Protein AF-A0A4S8PJN7-F1 (afdb_monomer)

Secondary structure (DSSP, 8-state):
-PPP----EEEEEEEETTEEEEEEEEE-TTS-EEEEEEEE-GGGHHHHSSSEEEEEEEE-GGGHHHHHHHTTPPTT--HHHHHHHHSSTTHHHHHHHHHHTTSS--EEEE-

Nearest PDB structures (foldseek):
  2v6v-assembly1_A  TM=2.592E-01  e=7.948E-01  Saccharomyces cerevisiae
  3bga-assembly1_B  TM=4.346E-01  e=3.865E+00  Bacteroides thetaiotaomicron VPI-5482
  9brr-assembly1_c  TM=5.119E-01  e=4.117E+00  Mus musculus
  3brb-assembly1_A  TM=4.814E-01  e=7.275E+00  Homo sapiens

Foldseek 3Di:
DQDPFPDKDWQDFDDDVQWTKTWIWGAGSQRKIKIKMKTQAPVVCVVPVDSIKIKMKIDGNVCVQQLCVLLVHDRPDDPRVSCNVQRHDVNVVVVVVSSVPPSDDMDMDMD

Radius of gyration: 14.53 Å; Cα contacts (8 Å, |Δi|>4): 202; chains: 1; bounding box: 43×26×35 Å

Structure (mmCIF, N/CA/C/O backbone):
data_AF-A0A4S8PJN7-F1
#
_entry.id   AF-A0A4S8PJN7-F1
#
loop_
_atom_site.group_PDB
_atom_site.id
_atom_site.type_symbol
_atom_site.label_atom_id
_atom_site.label_alt_id
_atom_site.label_comp_id
_atom_site.label_asym_id
_atom_site.label_entity_id
_atom_site.label_seq_id
_atom_site.pdbx_PDB_ins_code
_atom_site.Cartn_x
_atom_site.Cartn_y
_atom_site.Cartn_z
_atom_site.occupancy
_atom_site.B_iso_or_equiv
_atom_site.auth_seq_id
_atom_site.auth_comp_id
_atom_site.auth_asym_id
_atom_site.auth_atom_id
_atom_site.pdbx_PDB_model_num
ATOM 1 N N . MET A 1 1 ? -27.421 3.693 -3.383 1.00 36.59 1 MET A N 1
ATOM 2 C CA . MET A 1 1 ? -26.436 4.686 -3.861 1.00 36.59 1 MET A CA 1
ATOM 3 C C . MET A 1 1 ? -25.080 4.207 -3.387 1.00 36.59 1 MET A C 1
ATOM 5 O O . MET A 1 1 ? -24.942 4.035 -2.185 1.00 36.59 1 MET A O 1
ATOM 9 N N . ALA A 1 2 ? -24.152 3.905 -4.299 1.00 37.09 2 ALA A N 1
ATOM 10 C CA . ALA A 1 2 ? -22.763 3.635 -3.929 1.00 37.09 2 ALA A CA 1
ATOM 11 C C . ALA A 1 2 ? -22.160 4.916 -3.332 1.00 37.09 2 ALA A C 1
ATOM 13 O O . ALA A 1 2 ? -22.486 6.016 -3.794 1.00 37.09 2 ALA A O 1
ATOM 14 N N . ALA A 1 3 ? -21.370 4.785 -2.269 1.00 39.84 3 ALA A N 1
ATOM 15 C CA . ALA A 1 3 ? -20.641 5.912 -1.704 1.00 39.84 3 ALA A CA 1
ATOM 16 C C . ALA A 1 3 ? -19.698 6.498 -2.776 1.00 39.84 3 ALA A C 1
ATOM 18 O O . ALA A 1 3 ? -19.277 5.781 -3.682 1.00 39.84 3 ALA A O 1
ATOM 19 N N . PRO A 1 4 ? -19.381 7.803 -2.750 1.00 42.34 4 PRO A N 1
ATOM 20 C CA . PRO A 1 4 ? -18.370 8.333 -3.653 1.00 42.34 4 PRO A CA 1
ATOM 21 C C . PRO A 1 4 ? -17.033 7.634 -3.371 1.00 42.34 4 PRO A C 1
ATOM 23 O O . PRO A 1 4 ? -16.523 7.713 -2.253 1.00 42.34 4 PRO A O 1
ATOM 26 N N 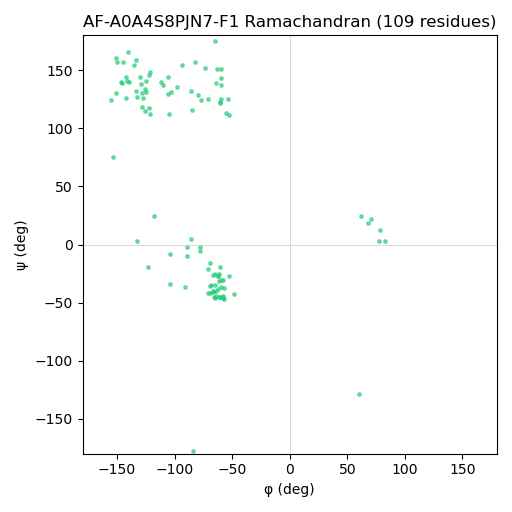. LYS A 1 5 ? -16.469 6.976 -4.392 1.00 53.66 5 LYS A N 1
ATOM 27 C CA . LYS A 1 5 ? -15.128 6.382 -4.354 1.00 53.66 5 LYS A CA 1
ATOM 28 C C . LYS A 1 5 ? -14.143 7.460 -3.896 1.00 53.66 5 LYS A C 1
ATOM 30 O O . LYS A 1 5 ? -13.938 8.447 -4.606 1.00 53.66 5 LYS A O 1
ATOM 35 N N . ARG A 1 6 ? -13.583 7.320 -2.691 1.00 59.25 6 ARG A N 1
ATOM 36 C CA . ARG A 1 6 ? -12.585 8.271 -2.181 1.00 59.25 6 ARG A CA 1
ATOM 37 C C . ARG A 1 6 ? -11.388 8.286 -3.138 1.00 59.25 6 ARG A C 1
ATOM 39 O O . ARG A 1 6 ? -10.992 7.213 -3.605 1.00 59.25 6 ARG A O 1
ATOM 46 N N . PRO A 1 7 ? -10.823 9.461 -3.473 1.00 74.25 7 PRO A N 1
ATOM 47 C CA . PRO A 1 7 ? -9.630 9.502 -4.303 1.00 74.25 7 PRO A CA 1
ATOM 48 C C . PRO A 1 7 ? -8.520 8.744 -3.569 1.00 74.25 7 PRO A C 1
ATOM 50 O O . PRO A 1 7 ? -8.221 9.034 -2.415 1.00 74.25 7 PRO A O 1
ATOM 53 N N . GLY A 1 8 ? -7.972 7.717 -4.217 1.00 91.06 8 GLY A N 1
ATOM 54 C CA . GLY A 1 8 ? -6.828 6.985 -3.687 1.00 91.06 8 GLY A CA 1
ATOM 55 C C . GLY A 1 8 ? -5.577 7.860 -3.604 1.00 91.06 8 GLY A C 1
ATOM 56 O O . GLY A 1 8 ? -5.548 8.993 -4.084 1.00 91.06 8 GLY A O 1
ATOM 57 N N . VAL A 1 9 ? -4.514 7.298 -3.043 1.00 96.25 9 VAL A N 1
ATOM 58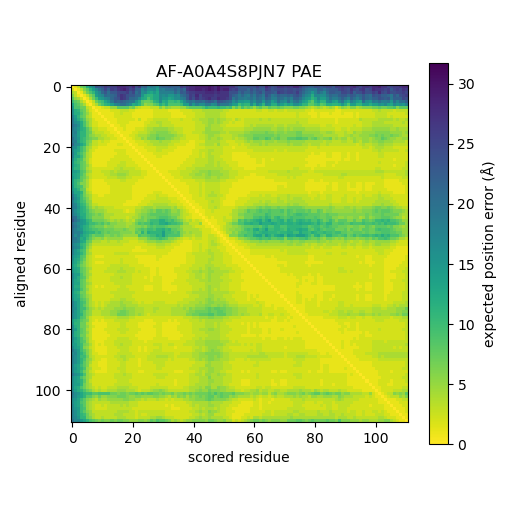 C CA . VAL A 1 9 ? -3.200 7.928 -2.9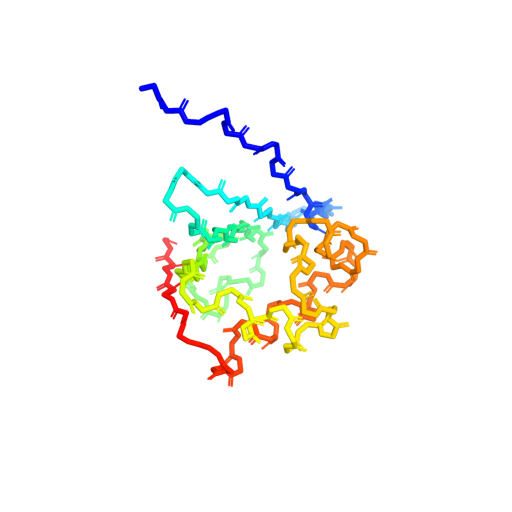28 1.00 96.25 9 VAL A CA 1
ATOM 59 C C . VAL A 1 9 ? -2.194 7.234 -3.844 1.00 96.25 9 VAL A C 1
ATOM 61 O O . VAL A 1 9 ? -2.143 6.005 -3.926 1.00 96.25 9 VAL A O 1
ATOM 64 N N . VAL A 1 10 ? -1.369 8.023 -4.536 1.00 96.75 10 VAL A N 1
ATOM 65 C CA . VAL A 1 10 ? -0.168 7.517 -5.212 1.00 96.75 10 VAL A CA 1
ATOM 66 C C . VAL A 1 10 ? 0.953 7.469 -4.184 1.00 96.75 10 VAL A C 1
ATOM 68 O O . VAL A 1 10 ? 1.370 8.499 -3.666 1.00 96.75 10 VAL A O 1
ATOM 71 N N . LEU A 1 11 ? 1.429 6.265 -3.890 1.00 97.38 11 LEU A N 1
ATOM 72 C CA . LEU A 1 11 ? 2.475 6.012 -2.901 1.00 97.38 11 LEU A CA 1
ATOM 73 C C . LEU A 1 11 ? 3.860 6.043 -3.542 1.00 97.38 11 LEU A C 1
ATOM 75 O O . LEU A 1 11 ? 4.814 6.539 -2.950 1.00 97.38 11 LEU A O 1
ATOM 79 N N . ARG A 1 12 ? 3.966 5.549 -4.776 1.00 96.50 12 ARG A N 1
ATOM 80 C CA . ARG A 1 12 ? 5.216 5.508 -5.533 1.00 96.50 12 ARG A CA 1
ATOM 81 C C . ARG A 1 12 ? 4.948 5.689 -7.019 1.00 96.50 12 ARG A C 1
ATOM 83 O O . ARG A 1 12 ? 3.991 5.136 -7.557 1.00 96.50 12 ARG A O 1
ATOM 90 N N . SER A 1 13 ? 5.808 6.457 -7.676 1.00 96.38 13 SER A N 1
ATOM 91 C CA . SER A 1 13 ? 5.836 6.615 -9.130 1.00 96.38 13 SER A CA 1
ATOM 92 C C . SER A 1 13 ? 7.256 6.981 -9.554 1.00 96.38 13 SER A C 1
ATOM 94 O O . SER A 1 13 ? 7.556 8.135 -9.862 1.00 96.38 13 SER A O 1
ATOM 96 N N . GLU A 1 14 ? 8.138 5.991 -9.535 1.00 96.06 14 GLU A N 1
ATOM 97 C CA . GLU A 1 14 ? 9.554 6.138 -9.863 1.00 96.06 14 GLU A CA 1
ATOM 98 C C . GLU A 1 14 ? 9.797 5.725 -11.314 1.00 96.06 14 GLU A C 1
ATOM 100 O O . GLU A 1 14 ? 9.265 4.722 -11.789 1.00 96.06 14 GLU A O 1
ATOM 105 N N . ARG A 1 15 ? 10.589 6.521 -12.037 1.00 95.62 15 ARG A N 1
ATOM 106 C CA . ARG A 1 15 ? 10.946 6.272 -13.437 1.00 95.62 15 ARG A CA 1
ATOM 107 C C . ARG A 1 15 ? 12.441 6.458 -13.620 1.00 95.62 15 ARG A C 1
ATOM 109 O O . ARG A 1 15 ? 12.995 7.471 -13.204 1.00 95.62 15 ARG A O 1
ATOM 116 N N . SER A 1 16 ? 13.069 5.495 -14.274 1.00 93.50 16 SER A N 1
ATOM 117 C CA . SER A 1 16 ? 14.464 5.538 -14.713 1.00 93.50 16 SER A CA 1
ATOM 118 C C . SER A 1 16 ? 14.579 4.897 -16.100 1.00 93.50 16 SER A C 1
ATOM 120 O O . SER A 1 16 ? 13.623 4.270 -16.562 1.00 93.50 16 SER A O 1
ATOM 122 N N . PRO A 1 17 ? 15.693 5.069 -16.835 1.00 94.88 17 PRO A N 1
ATOM 123 C CA . PRO A 1 17 ? 15.848 4.445 -18.146 1.00 94.88 17 PRO A CA 1
ATOM 124 C C . PRO A 1 17 ? 15.654 2.922 -18.075 1.00 94.88 17 PRO A C 1
ATOM 126 O O . PRO A 1 17 ? 16.450 2.221 -17.462 1.00 94.88 17 PRO A O 1
ATOM 129 N N . GLY A 1 18 ? 14.580 2.422 -18.693 1.00 90.00 18 GLY A N 1
ATOM 130 C CA . GLY A 1 18 ? 14.227 0.999 -18.692 1.00 90.00 18 GLY A CA 1
ATOM 131 C C . GLY A 1 18 ? 13.570 0.478 -17.409 1.00 90.00 18 GLY A C 1
ATOM 132 O O . GLY A 1 18 ? 13.297 -0.713 -17.352 1.00 90.00 18 GLY A O 1
ATOM 133 N N . GLN A 1 19 ? 13.300 1.331 -16.414 1.00 94.88 19 GLN A N 1
ATOM 134 C CA . GLN A 1 19 ? 12.693 0.937 -15.139 1.00 94.88 19 GLN A CA 1
ATOM 135 C C . GLN A 1 19 ? 11.494 1.816 -14.780 1.00 94.88 19 GLN A C 1
ATOM 137 O O . GLN A 1 19 ? 11.525 3.047 -14.917 1.00 94.88 19 GLN A O 1
ATOM 142 N N . TYR A 1 20 ? 10.440 1.184 -14.281 1.00 95.00 20 TYR A N 1
ATOM 143 C CA . TYR A 1 20 ? 9.244 1.843 -13.786 1.00 95.00 20 TYR A CA 1
ATOM 144 C C . TYR A 1 20 ? 8.716 1.108 -12.560 1.00 95.00 20 TYR A C 1
ATOM 146 O O . TYR A 1 20 ? 8.458 -0.087 -12.619 1.00 95.00 20 TYR A O 1
ATOM 154 N N . HIS A 1 21 ? 8.527 1.836 -11.463 1.00 95.31 21 HIS A N 1
ATOM 155 C CA . HIS A 1 21 ? 7.956 1.287 -10.240 1.00 95.31 21 HIS A CA 1
ATOM 156 C C . HIS A 1 21 ? 6.808 2.167 -9.776 1.00 95.31 21 HIS A C 1
ATOM 158 O O . HIS A 1 21 ? 6.993 3.343 -9.441 1.00 95.31 21 HIS A O 1
ATOM 164 N N . SER A 1 22 ? 5.614 1.591 -9.720 1.00 96.25 22 SER A N 1
ATOM 165 C CA . SER A 1 22 ? 4.413 2.276 -9.264 1.00 96.25 22 SER A CA 1
ATOM 166 C C . SER A 1 22 ? 3.784 1.573 -8.070 1.00 96.25 22 SER A C 1
ATOM 168 O O . SER A 1 22 ? 3.908 0.363 -7.883 1.00 96.25 22 SER A O 1
ATOM 170 N N . MET A 1 23 ? 3.150 2.366 -7.213 1.00 97.62 23 MET A N 1
ATOM 171 C CA . MET A 1 23 ? 2.355 1.876 -6.099 1.00 97.62 23 MET A CA 1
ATOM 172 C C . MET A 1 23 ? 1.254 2.885 -5.802 1.00 97.62 23 MET A C 1
ATOM 174 O O . MET A 1 23 ? 1.524 4.079 -5.645 1.00 97.62 23 MET A O 1
ATOM 178 N N . ARG A 1 24 ? 0.016 2.416 -5.695 1.00 97.50 24 ARG A N 1
ATOM 179 C CA . ARG A 1 24 ? -1.145 3.224 -5.316 1.00 97.50 24 ARG A CA 1
ATOM 180 C C . ARG A 1 24 ? -1.994 2.486 -4.300 1.00 97.50 24 ARG A C 1
ATOM 182 O O . ARG A 1 24 ? -2.008 1.258 -4.280 1.00 97.50 24 ARG A O 1
ATOM 189 N N . ALA A 1 25 ? -2.729 3.236 -3.494 1.00 98.00 25 ALA A N 1
ATOM 190 C CA . ALA A 1 25 ? -3.687 2.683 -2.556 1.00 98.00 25 ALA A CA 1
ATOM 191 C C . ALA A 1 25 ? -5.043 3.371 -2.678 1.00 98.00 25 ALA A C 1
ATOM 193 O O . ALA A 1 25 ? -5.117 4.572 -2.925 1.00 98.00 25 ALA A O 1
ATOM 194 N N . HIS A 1 26 ? -6.121 2.618 -2.502 1.00 97.25 26 HIS A N 1
ATOM 195 C CA . HIS A 1 26 ? -7.469 3.164 -2.393 1.00 97.25 26 HIS A CA 1
ATOM 196 C C . HIS A 1 26 ? -8.338 2.269 -1.512 1.00 97.25 26 HIS A C 1
ATOM 198 O O . HIS A 1 26 ? -8.056 1.084 -1.359 1.00 97.25 26 HIS A O 1
ATOM 204 N N . VAL A 1 27 ? -9.400 2.837 -0.947 1.00 96.62 27 VAL A N 1
ATOM 205 C CA . VAL A 1 27 ? -10.444 2.078 -0.251 1.00 96.62 27 VAL A CA 1
ATOM 206 C C . VAL A 1 27 ? -11.659 1.994 -1.169 1.00 96.62 27 VAL A C 1
ATOM 208 O O . VAL A 1 27 ? -12.048 3.001 -1.768 1.00 96.62 27 VAL A O 1
ATOM 211 N N . ASP A 1 28 ? -12.208 0.795 -1.338 1.00 94.94 28 ASP A N 1
ATOM 212 C CA . ASP A 1 28 ? -13.422 0.575 -2.126 1.00 94.94 28 ASP A CA 1
ATOM 213 C C . ASP A 1 28 ? -14.708 0.834 -1.318 1.00 94.94 28 ASP A C 1
ATOM 215 O O . ASP A 1 28 ? -14.674 1.240 -0.155 1.00 94.94 28 ASP A O 1
ATOM 219 N N . ASP A 1 29 ? -15.862 0.603 -1.945 1.00 91.94 29 ASP A N 1
ATOM 220 C CA . ASP A 1 29 ? -17.172 0.834 -1.326 1.00 91.94 29 ASP A CA 1
ATOM 221 C C . ASP A 1 29 ? -17.487 -0.151 -0.182 1.00 91.94 29 ASP A C 1
ATOM 223 O O . ASP A 1 29 ? -18.380 0.114 0.624 1.00 91.94 29 ASP A O 1
ATOM 227 N N . GLU A 1 30 ? -16.757 -1.267 -0.085 1.00 93.56 30 GLU A N 1
ATOM 228 C CA . GLU A 1 30 ? -16.864 -2.253 0.999 1.00 93.56 30 GLU A CA 1
ATOM 229 C C . GLU A 1 30 ? -15.939 -1.914 2.180 1.00 93.56 30 GLU A C 1
ATOM 231 O O . GLU A 1 30 ? -15.944 -2.604 3.202 1.00 93.56 30 GLU A O 1
ATOM 236 N N . GLY A 1 31 ? -15.144 -0.845 2.068 1.00 94.88 31 GLY A N 1
ATOM 237 C CA . GLY A 1 31 ? -14.149 -0.475 3.068 1.00 94.88 31 GLY A CA 1
ATOM 238 C C . GLY A 1 31 ? -12.873 -1.314 2.987 1.00 94.88 31 GLY A C 1
ATOM 239 O O . GLY A 1 31 ? -12.061 -1.271 3.909 1.00 94.88 31 GLY A O 1
ATOM 240 N N . THR A 1 32 ? -12.677 -2.083 1.916 1.00 96.94 32 THR A N 1
ATOM 241 C CA . THR A 1 32 ? -11.452 -2.855 1.700 1.00 96.94 32 THR A CA 1
ATOM 242 C C . THR A 1 32 ? -10.3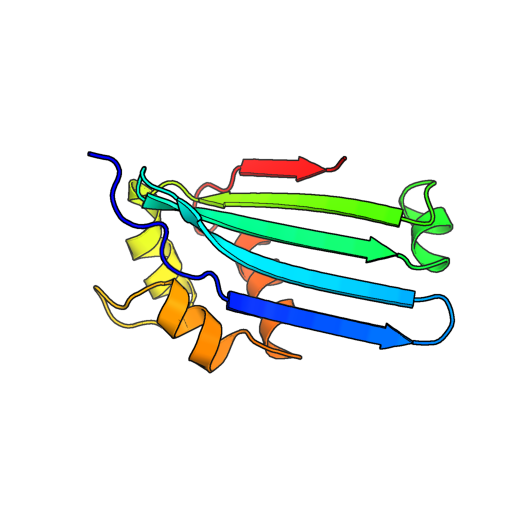63 -1.935 1.172 1.00 96.94 32 THR A C 1
ATOM 244 O O . THR A 1 32 ? -10.553 -1.220 0.188 1.00 96.94 32 THR A O 1
ATOM 247 N N . LEU A 1 33 ? -9.194 -1.971 1.812 1.00 97.69 33 LEU A N 1
ATOM 248 C CA . LEU A 1 33 ? -7.995 -1.323 1.296 1.00 97.69 33 LEU A CA 1
ATOM 249 C C . LEU A 1 33 ? -7.404 -2.178 0.179 1.00 97.69 33 LEU A C 1
ATOM 251 O O . LEU A 1 33 ? -7.041 -3.335 0.400 1.00 97.69 33 LEU A O 1
ATOM 255 N N . HIS A 1 34 ? -7.237 -1.571 -0.988 1.00 97.88 34 HIS A N 1
ATOM 256 C CA . HIS A 1 34 ? -6.490 -2.105 -2.116 1.00 97.88 34 HIS A CA 1
ATOM 257 C C . HIS A 1 34 ? -5.176 -1.358 -2.226 1.00 97.88 34 HIS A C 1
ATOM 259 O O . HIS A 1 34 ? -5.162 -0.127 -2.267 1.00 97.88 34 HIS A O 1
ATOM 265 N N . VAL A 1 35 ? -4.080 -2.103 -2.313 1.00 97.88 35 VAL A N 1
ATOM 266 C CA . VAL A 1 35 ? -2.758 -1.569 -2.629 1.00 97.88 35 VAL A CA 1
ATOM 267 C C . VAL A 1 35 ? -2.249 -2.284 -3.865 1.00 97.88 35 VAL A C 1
ATOM 269 O O . VAL A 1 35 ? -2.074 -3.497 -3.855 1.00 97.88 35 VAL A O 1
ATOM 272 N N . GLU A 1 36 ? -2.026 -1.539 -4.933 1.00 97.19 36 GLU A N 1
ATOM 273 C CA . GLU A 1 36 ? -1.708 -2.067 -6.256 1.00 97.19 36 GLU A CA 1
ATOM 274 C C . GLU A 1 36 ? -0.377 -1.497 -6.715 1.00 97.19 36 GLU A C 1
ATOM 276 O O . GLU A 1 36 ? -0.065 -0.337 -6.425 1.00 97.19 36 GLU A O 1
ATOM 281 N N . GLY A 1 37 ? 0.391 -2.291 -7.448 1.00 95.69 37 GLY A N 1
ATOM 282 C CA . GLY A 1 37 ? 1.641 -1.839 -8.025 1.00 95.69 37 GLY A CA 1
ATOM 283 C C . GLY A 1 37 ? 1.988 -2.555 -9.314 1.00 95.69 37 GLY A C 1
ATOM 284 O O . GLY A 1 37 ? 1.485 -3.637 -9.614 1.00 95.69 37 GLY A O 1
ATOM 285 N N . GLU A 1 38 ? 2.872 -1.904 -10.047 1.00 95.38 38 GLU A N 1
ATOM 286 C CA . GLU A 1 38 ? 3.454 -2.359 -11.300 1.00 95.38 38 GLU A CA 1
ATOM 287 C C . GLU A 1 38 ? 4.955 -2.123 -11.180 1.00 95.38 38 GLU A C 1
ATOM 289 O O . GLU A 1 38 ? 5.389 -1.023 -10.821 1.00 95.38 38 GLU A O 1
ATOM 294 N N . ASP A 1 39 ? 5.736 -3.166 -11.422 1.00 94.44 39 ASP A N 1
ATOM 295 C CA . ASP A 1 39 ? 7.186 -3.099 -11.446 1.00 94.44 39 ASP A CA 1
ATOM 296 C C . ASP A 1 39 ? 7.647 -3.574 -12.833 1.00 94.44 39 ASP A C 1
ATOM 298 O O . ASP A 1 39 ? 7.492 -4.745 -13.175 1.00 94.44 39 ASP A O 1
ATOM 302 N N . VAL A 1 40 ? 8.210 -2.660 -13.623 1.00 94.94 40 VAL A N 1
ATOM 303 C CA . VAL A 1 40 ? 8.948 -2.927 -14.861 1.00 94.94 40 VAL A CA 1
ATOM 304 C C . VAL A 1 40 ? 10.420 -2.734 -14.542 1.00 94.94 40 VAL A C 1
ATOM 306 O O . VAL A 1 40 ? 10.862 -1.618 -14.275 1.00 94.94 40 VAL A O 1
ATOM 309 N N . ASP A 1 41 ? 11.188 -3.811 -14.560 1.00 92.88 41 ASP A N 1
ATOM 310 C CA . ASP A 1 41 ? 12.624 -3.773 -14.311 1.00 92.88 41 ASP A CA 1
ATOM 311 C C . ASP A 1 41 ? 13.277 -4.984 -14.991 1.00 92.88 41 ASP A C 1
ATOM 313 O O . ASP A 1 41 ? 12.891 -6.119 -14.703 1.00 92.88 41 ASP A O 1
ATOM 317 N N . PRO A 1 42 ? 14.283 -4.792 -15.866 1.00 89.25 42 PRO A N 1
ATOM 318 C CA . PRO A 1 42 ? 15.020 -5.889 -16.486 1.00 89.25 42 PRO A CA 1
ATOM 319 C C . PRO A 1 42 ? 15.578 -6.904 -15.482 1.00 89.25 42 PRO A C 1
ATOM 321 O O . PRO A 1 42 ? 15.736 -8.076 -15.819 1.00 89.25 42 PRO A O 1
ATOM 324 N N . LEU A 1 43 ? 15.856 -6.484 -14.243 1.00 87.94 43 LEU A N 1
ATOM 325 C CA . LEU A 1 43 ? 16.307 -7.388 -13.187 1.00 87.94 43 LEU A CA 1
ATOM 326 C C . LEU A 1 43 ? 15.232 -8.401 -12.768 1.00 87.94 43 LEU A C 1
ATOM 328 O O . LEU A 1 43 ? 15.588 -9.497 -12.333 1.00 87.94 43 LEU A O 1
ATOM 332 N N . LEU A 1 44 ? 13.939 -8.090 -12.929 1.00 86.69 44 LEU A N 1
ATOM 333 C CA . LEU A 1 44 ? 12.843 -9.009 -12.601 1.00 86.69 44 LEU A CA 1
ATOM 334 C C . LEU A 1 44 ? 12.894 -10.290 -13.428 1.00 86.69 44 LEU A C 1
ATOM 336 O O . LEU A 1 44 ? 12.553 -11.348 -12.902 1.00 86.69 44 LEU A O 1
ATOM 340 N N . ASP A 1 45 ? 13.392 -10.241 -14.664 1.00 86.19 45 ASP A N 1
ATOM 341 C CA . ASP A 1 45 ? 13.480 -11.427 -15.519 1.00 86.19 45 ASP A CA 1
ATOM 342 C C . ASP A 1 45 ? 14.294 -12.545 -14.847 1.00 86.19 45 ASP A C 1
ATOM 344 O O . ASP A 1 45 ? 13.909 -13.713 -14.850 1.00 86.19 45 ASP A O 1
ATOM 348 N N . SER A 1 46 ? 15.350 -12.167 -14.120 1.00 84.38 46 SER A N 1
ATOM 349 C CA . SER A 1 46 ? 16.188 -13.106 -13.365 1.00 84.38 46 SER A CA 1
ATOM 350 C C . SER A 1 46 ? 15.507 -13.706 -12.125 1.00 84.38 46 SER A C 1
ATOM 352 O O . SER A 1 46 ? 15.942 -14.751 -11.646 1.00 84.38 46 SER A O 1
ATOM 354 N N . PHE A 1 47 ? 14.462 -13.070 -11.586 1.00 79.81 47 PHE A N 1
ATOM 355 C CA . PHE A 1 47 ? 13.769 -13.520 -10.369 1.00 79.81 47 PHE A CA 1
ATOM 356 C C . PHE A 1 47 ? 12.421 -14.188 -10.646 1.00 79.81 47 PHE A C 1
ATOM 358 O O . PHE A 1 47 ? 12.030 -15.099 -9.916 1.00 79.81 47 PHE A O 1
ATOM 365 N N . VAL A 1 48 ? 11.699 -13.728 -11.669 1.00 79.69 48 VAL A N 1
ATOM 366 C CA . VAL A 1 48 ? 10.316 -14.135 -11.961 1.00 79.69 48 VAL A CA 1
ATOM 367 C C . VAL A 1 48 ? 10.075 -14.495 -13.433 1.00 79.69 48 VAL A C 1
ATOM 369 O O . VAL A 1 48 ? 8.945 -14.821 -13.790 1.00 79.69 48 VAL A O 1
ATOM 372 N N . GLY A 1 49 ? 11.109 -14.476 -14.287 1.00 84.94 49 GLY A N 1
ATOM 373 C CA . GLY A 1 49 ? 11.018 -14.854 -15.708 1.00 84.94 49 GLY A CA 1
ATOM 374 C C . GLY A 1 49 ? 10.196 -13.890 -16.569 1.00 84.94 49 GLY A C 1
ATOM 375 O O . GLY A 1 49 ? 9.696 -14.276 -17.626 1.00 84.94 49 GLY A O 1
ATOM 376 N N . LYS A 1 50 ? 9.980 -12.670 -16.069 1.00 87.56 50 LYS A N 1
ATOM 377 C CA . LYS A 1 50 ? 9.295 -11.566 -16.741 1.00 87.56 50 LYS A CA 1
ATOM 378 C C . LYS A 1 50 ? 10.015 -10.263 -16.389 1.00 87.56 50 LYS A C 1
ATOM 380 O O . LYS A 1 50 ? 10.368 -10.068 -15.231 1.00 87.56 50 LYS A O 1
ATOM 385 N N . GLY A 1 51 ? 10.169 -9.351 -17.349 1.00 88.69 51 GLY A N 1
ATOM 386 C CA . GLY A 1 51 ? 10.682 -7.992 -17.102 1.00 88.69 51 GLY A CA 1
ATOM 387 C C . GLY A 1 51 ? 9.651 -7.026 -16.502 1.00 88.69 51 GLY A C 1
ATOM 388 O O . GLY A 1 51 ? 9.977 -5.874 -16.237 1.00 88.69 51 GLY A O 1
ATOM 389 N N . GLU A 1 52 ? 8.416 -7.491 -16.312 1.00 93.19 52 GLU A N 1
ATOM 390 C CA . GLU A 1 52 ? 7.285 -6.722 -15.800 1.00 93.19 52 GLU A CA 1
ATOM 391 C C . GLU A 1 52 ? 6.386 -7.622 -14.950 1.00 93.19 52 GLU A C 1
ATOM 393 O O . GLU A 1 52 ? 6.128 -8.779 -15.308 1.00 93.19 52 GLU A O 1
ATOM 398 N N . VAL A 1 53 ? 5.913 -7.083 -13.828 1.00 93.56 53 VAL A N 1
ATOM 399 C CA . VAL A 1 53 ? 4.902 -7.710 -12.976 1.00 93.56 53 VAL A CA 1
ATOM 400 C C . VAL A 1 53 ? 3.906 -6.685 -12.457 1.00 93.56 53 VAL A C 1
ATOM 402 O O . VAL A 1 53 ? 4.281 -5.607 -11.995 1.00 93.56 53 VAL A O 1
ATOM 405 N N . GLU A 1 54 ? 2.638 -7.080 -12.426 1.00 95.06 54 GLU A N 1
ATOM 406 C CA . GLU A 1 54 ? 1.594 -6.381 -11.684 1.00 95.06 54 GLU A CA 1
ATOM 407 C C . GLU A 1 54 ? 1.242 -7.177 -10.428 1.00 95.06 54 GLU A C 1
ATOM 409 O O . GLU A 1 54 ? 1.215 -8.412 -10.421 1.00 95.06 54 GLU A O 1
ATOM 414 N N . TRP A 1 55 ? 0.946 -6.480 -9.338 1.00 94.81 55 TRP A N 1
ATOM 415 C CA . TRP A 1 55 ? 0.572 -7.115 -8.082 1.00 94.81 55 TRP A CA 1
ATOM 416 C C . TRP A 1 55 ? -0.466 -6.300 -7.321 1.00 94.81 55 TRP A C 1
ATOM 418 O O . TRP A 1 55 ? -0.601 -5.088 -7.482 1.00 94.81 55 TRP A O 1
ATOM 428 N N . SER A 1 56 ? -1.200 -6.981 -6.441 1.00 96.62 56 SER A N 1
ATOM 429 C CA . SER A 1 56 ? -2.137 -6.328 -5.529 1.00 96.62 56 SER A CA 1
ATOM 430 C C . SER A 1 56 ? -2.154 -6.987 -4.154 1.00 96.62 56 SER A C 1
ATOM 432 O O . SER A 1 56 ? -2.052 -8.213 -4.038 1.00 96.62 56 SER A O 1
ATOM 434 N N . TYR A 1 57 ? -2.315 -6.159 -3.129 1.00 97.69 57 TYR A N 1
ATOM 435 C CA . TYR A 1 57 ? -2.655 -6.537 -1.767 1.00 97.69 57 TYR A CA 1
ATOM 436 C C . TYR A 1 57 ? -4.057 -6.040 -1.430 1.00 97.69 57 TYR A C 1
ATOM 438 O O . TYR A 1 57 ? -4.407 -4.907 -1.766 1.00 97.69 57 TYR A O 1
ATOM 446 N N . LYS A 1 58 ? -4.832 -6.862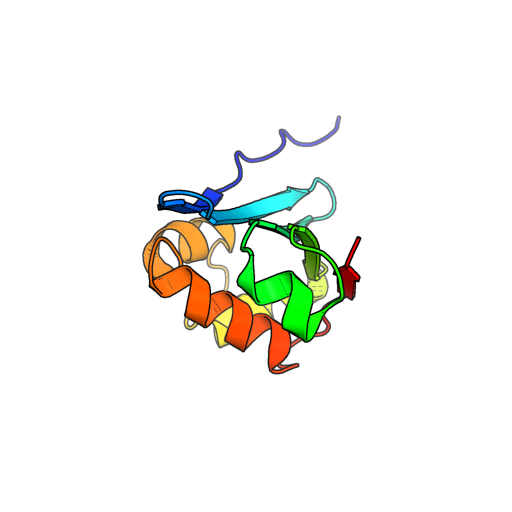 -0.722 1.00 98.00 58 LYS A N 1
ATOM 447 C CA . LYS A 1 58 ? -6.139 -6.475 -0.184 1.00 98.00 58 LYS A CA 1
ATOM 448 C C . LYS A 1 58 ? -6.205 -6.723 1.313 1.00 98.00 58 LYS A C 1
ATOM 450 O O . LYS A 1 58 ? -5.821 -7.797 1.781 1.00 98.00 58 LYS A O 1
ATOM 455 N N . VAL A 1 59 ? -6.715 -5.736 2.043 1.00 97.94 59 VAL A N 1
ATOM 456 C CA . VAL A 1 59 ? -6.975 -5.815 3.485 1.00 97.94 59 VAL A CA 1
ATOM 457 C C . VAL A 1 59 ? -8.428 -5.447 3.728 1.00 97.94 59 VAL A C 1
ATOM 459 O O . VAL A 1 59 ? -8.838 -4.316 3.471 1.00 97.94 59 VAL A O 1
ATOM 462 N N . ARG A 1 60 ? -9.215 -6.415 4.204 1.00 97.62 60 ARG A N 1
ATOM 463 C CA . ARG A 1 60 ? -10.641 -6.214 4.481 1.00 97.62 60 ARG A CA 1
ATOM 464 C C . ARG A 1 60 ? -10.853 -5.170 5.575 1.00 97.62 60 ARG A C 1
ATOM 466 O O . ARG A 1 60 ? -10.033 -5.050 6.486 1.00 97.62 60 ARG A O 1
ATOM 473 N N . ALA A 1 61 ? -11.992 -4.482 5.512 1.00 96.81 61 ALA A N 1
ATOM 474 C CA . ALA A 1 61 ? -12.376 -3.412 6.437 1.00 96.81 61 ALA A CA 1
ATOM 475 C C . ALA A 1 61 ? -12.197 -3.789 7.921 1.00 96.81 61 ALA A C 1
ATOM 477 O O . ALA A 1 61 ? -11.660 -3.015 8.709 1.00 96.81 61 ALA A O 1
ATOM 478 N N . GLU A 1 62 ? -12.578 -5.016 8.285 1.00 97.50 62 GLU A N 1
ATOM 479 C CA . GLU A 1 62 ? -12.480 -5.573 9.643 1.00 97.50 62 GLU A CA 1
ATOM 480 C C . GLU A 1 62 ? -11.045 -5.650 10.198 1.00 97.50 62 GLU A C 1
ATOM 482 O O . GLU A 1 62 ? -10.851 -5.727 11.410 1.00 97.50 62 GLU A O 1
ATOM 487 N N . HIS A 1 63 ? -10.032 -5.609 9.330 1.00 97.75 63 HIS A N 1
ATOM 488 C CA . HIS A 1 63 ? -8.618 -5.656 9.700 1.00 97.75 63 HIS A CA 1
ATOM 489 C C . HIS A 1 63 ? -7.922 -4.292 9.615 1.00 97.75 63 HIS A C 1
ATOM 491 O O . HIS A 1 63 ? -6.782 -4.167 10.066 1.00 97.75 63 HIS A O 1
ATOM 497 N N . LEU A 1 64 ? -8.584 -3.259 9.081 1.00 96.50 64 LEU A N 1
ATOM 498 C CA . LEU A 1 64 ? -7.983 -1.930 8.948 1.00 96.50 64 LEU A CA 1
ATOM 499 C C . LEU A 1 64 ? -7.597 -1.281 10.280 1.00 96.50 64 LEU A C 1
ATOM 501 O O . LEU A 1 64 ? -6.517 -0.700 10.315 1.00 96.50 64 LEU A O 1
ATOM 505 N N . PRO A 1 65 ? -8.364 -1.399 11.383 1.00 96.69 65 PRO A N 1
ATOM 506 C CA . PRO A 1 65 ? -7.931 -0.838 12.663 1.00 96.69 65 PRO A CA 1
ATOM 507 C C . PRO A 1 65 ? -6.582 -1.400 13.135 1.00 96.69 65 PRO A C 1
ATOM 509 O O . PRO A 1 65 ? -5.699 -0.640 13.519 1.00 96.69 65 PRO A O 1
ATOM 512 N N . ALA A 1 66 ? -6.390 -2.718 13.025 1.00 96.50 66 ALA A N 1
ATOM 513 C CA . ALA A 1 66 ? -5.131 -3.370 13.385 1.00 96.50 66 ALA A CA 1
ATOM 514 C C . ALA A 1 66 ? -3.991 -3.001 12.421 1.00 96.50 66 ALA A C 1
ATOM 516 O O . ALA A 1 66 ? -2.843 -2.862 12.836 1.00 96.50 66 ALA A O 1
ATOM 517 N N . LEU A 1 67 ? -4.299 -2.810 11.132 1.00 97.25 67 LEU A N 1
ATOM 518 C CA . LEU A 1 67 ? -3.318 -2.321 10.168 1.00 97.25 67 LEU A CA 1
ATOM 519 C C . LEU A 1 67 ? -2.882 -0.886 10.493 1.00 97.25 67 LEU A C 1
ATOM 521 O O . LEU A 1 67 ? -1.690 -0.611 10.477 1.00 97.25 67 LEU A O 1
ATOM 525 N N . VAL A 1 68 ? -3.819 0.014 10.803 1.00 97.56 68 VAL A N 1
ATOM 526 C CA . VAL A 1 68 ? -3.530 1.407 11.183 1.00 97.56 68 VAL A CA 1
ATOM 527 C C . VAL A 1 68 ? -2.608 1.452 12.399 1.00 97.56 68 VAL A C 1
ATOM 529 O O . VAL A 1 68 ? -1.598 2.151 12.360 1.00 97.56 68 VAL A O 1
ATOM 532 N N . GLU A 1 69 ? -2.886 0.650 13.427 1.00 96.44 69 GLU A N 1
ATOM 533 C CA . GLU A 1 69 ? -2.019 0.527 14.604 1.00 96.44 69 GLU A CA 1
ATOM 534 C C . GLU A 1 69 ? -0.617 0.009 14.233 1.00 96.44 69 GLU A C 1
ATOM 536 O O . GLU A 1 69 ? 0.391 0.584 14.643 1.00 96.44 69 GLU A O 1
ATOM 541 N N . ALA A 1 70 ? -0.527 -1.023 13.386 1.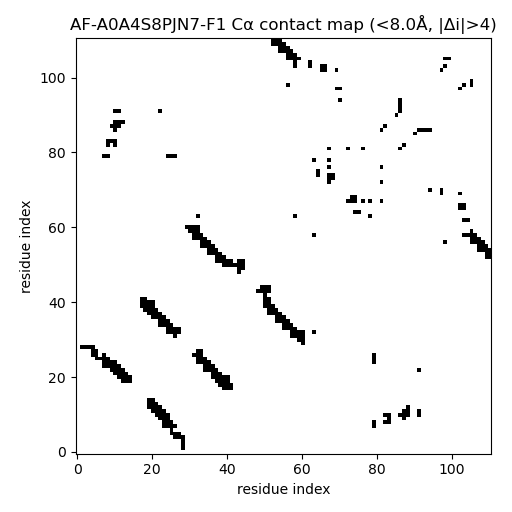00 95.62 70 ALA A N 1
ATOM 542 C CA . ALA A 1 70 ? 0.752 -1.562 12.914 1.00 95.62 70 ALA A CA 1
ATOM 543 C C . ALA A 1 70 ? 1.558 -0.569 12.052 1.00 95.62 70 ALA A C 1
ATOM 545 O O . ALA A 1 70 ? 2.785 -0.657 11.988 1.00 95.62 70 ALA A O 1
ATOM 546 N N . LEU A 1 71 ? 0.878 0.378 11.402 1.00 95.62 71 LEU A N 1
ATOM 547 C CA . LEU A 1 71 ? 1.471 1.496 10.663 1.00 95.62 71 LEU A CA 1
ATOM 548 C C . LEU A 1 71 ? 1.790 2.706 11.573 1.00 95.62 71 LEU A C 1
ATOM 550 O O . LEU A 1 71 ? 2.199 3.763 11.089 1.00 95.62 71 LEU A O 1
ATOM 554 N N . GLY A 1 72 ? 1.602 2.578 12.892 1.00 94.94 72 GLY A N 1
ATOM 555 C CA . GLY A 1 72 ? 1.850 3.642 13.870 1.00 94.94 72 GLY A CA 1
ATOM 556 C C . GLY A 1 72 ? 0.848 4.797 13.798 1.00 94.94 72 GLY A C 1
ATOM 557 O O . GLY A 1 72 ? 1.177 5.925 14.174 1.00 94.94 72 GLY A O 1
ATOM 558 N N . GLY A 1 73 ? -0.340 4.550 13.245 1.00 96.19 73 GLY A N 1
ATOM 559 C CA . GLY A 1 73 ? -1.460 5.481 13.266 1.00 96.19 73 GLY A CA 1
ATOM 560 C C . GLY A 1 73 ? -2.244 5.405 14.575 1.00 96.19 73 GLY A C 1
ATOM 561 O O . GLY A 1 73 ? -2.239 4.390 15.270 1.00 96.19 73 GLY A O 1
ATOM 562 N N . GLU A 1 74 ? -2.946 6.488 14.892 1.00 95.81 74 GLU A N 1
ATOM 563 C CA . GLU A 1 74 ? -3.841 6.538 16.049 1.00 95.81 74 GLU A CA 1
ATOM 564 C C . GLU A 1 74 ? -5.131 5.735 15.794 1.00 95.81 74 GLU A C 1
ATOM 566 O O . GLU A 1 74 ? -5.588 5.641 14.647 1.00 95.81 74 GLU A O 1
ATOM 571 N N . PRO A 1 75 ? -5.781 5.191 16.839 1.00 92.69 75 PRO A N 1
ATOM 572 C CA . PRO A 1 75 ? -7.068 4.521 16.698 1.00 92.69 75 PRO A CA 1
ATOM 573 C C . PRO A 1 75 ? -8.110 5.406 15.999 1.00 92.69 75 PRO A C 1
ATOM 575 O O . PRO A 1 75 ? -8.402 6.518 16.434 1.00 92.69 75 PRO A O 1
ATOM 578 N N . GLY A 1 76 ? -8.694 4.893 14.914 1.00 91.88 76 GLY A N 1
ATOM 579 C CA . GLY A 1 76 ? -9.684 5.618 14.112 1.00 91.88 76 GLY A CA 1
ATOM 580 C C . GLY A 1 76 ? -9.097 6.582 13.076 1.00 91.88 76 GLY A C 1
ATOM 581 O O . GLY A 1 76 ? -9.874 7.241 12.385 1.00 91.88 76 GLY A O 1
ATOM 582 N N . ALA A 1 77 ? -7.768 6.656 12.935 1.00 95.88 77 ALA A N 1
ATOM 583 C CA . ALA A 1 77 ? -7.145 7.380 11.834 1.00 95.88 77 ALA A CA 1
ATOM 584 C C . ALA A 1 77 ? -7.581 6.803 10.478 1.00 95.88 77 ALA A C 1
ATOM 586 O O . ALA A 1 77 ? -7.745 5.589 10.314 1.00 95.88 77 ALA A O 1
ATOM 587 N N . ASP A 1 78 ? -7.755 7.685 9.498 1.00 94.94 78 ASP A N 1
ATOM 588 C CA . ASP A 1 78 ? -8.053 7.278 8.133 1.00 94.94 78 ASP A CA 1
ATOM 589 C C . ASP A 1 78 ? -6.811 6.642 7.499 1.00 94.94 78 ASP A C 1
ATOM 591 O O . ASP A 1 78 ? -5.730 7.235 7.481 1.00 94.94 78 ASP A O 1
ATOM 595 N N . VAL A 1 79 ? -6.956 5.420 6.983 1.00 96.50 79 VAL A N 1
ATOM 596 C CA . VAL A 1 79 ? -5.822 4.688 6.412 1.00 96.50 79 VAL A CA 1
ATOM 597 C C . VAL A 1 79 ? -5.258 5.385 5.173 1.00 96.50 79 VAL A C 1
ATOM 599 O O . VAL A 1 79 ? -4.050 5.365 4.980 1.00 96.50 79 VAL A O 1
ATOM 602 N N . ILE A 1 80 ? -6.082 6.034 4.345 1.00 97.00 80 ILE A N 1
ATOM 603 C CA . ILE A 1 80 ? -5.588 6.733 3.153 1.00 97.00 80 ILE A CA 1
ATOM 604 C C . ILE A 1 80 ? -4.810 7.984 3.556 1.00 97.00 80 ILE A C 1
ATOM 606 O O . ILE A 1 80 ? -3.730 8.207 3.009 1.00 97.00 80 ILE A O 1
ATOM 610 N N . ASP A 1 81 ? -5.294 8.738 4.545 1.00 96.44 81 ASP A N 1
ATOM 611 C CA . ASP A 1 81 ? -4.581 9.917 5.053 1.00 96.44 81 ASP A CA 1
ATOM 612 C C . ASP A 1 81 ? -3.243 9.523 5.698 1.00 96.44 81 ASP A C 1
ATOM 614 O O . ASP A 1 81 ? -2.209 10.118 5.391 1.00 96.44 81 ASP A O 1
ATOM 618 N N . LEU A 1 82 ? -3.227 8.459 6.511 1.00 97.00 82 LEU A N 1
ATOM 619 C CA . LEU A 1 82 ? -2.003 7.920 7.117 1.00 97.00 82 LEU A CA 1
ATOM 620 C C . LEU A 1 82 ? -0.975 7.503 6.056 1.00 97.00 82 LEU A C 1
ATOM 622 O O . LEU A 1 82 ? 0.219 7.796 6.175 1.00 97.00 82 LEU A O 1
ATOM 626 N N . LEU A 1 83 ? -1.433 6.811 5.011 1.00 97.44 83 LEU A N 1
ATOM 627 C CA . LEU A 1 83 ? -0.573 6.382 3.915 1.00 97.44 83 LEU A CA 1
ATOM 628 C C . LEU A 1 83 ? -0.033 7.573 3.111 1.00 97.44 83 LEU A C 1
ATOM 630 O O . LEU A 1 83 ? 1.145 7.574 2.754 1.00 97.44 83 LEU A O 1
ATOM 634 N N . ALA A 1 84 ? -0.856 8.592 2.864 1.00 96.69 84 ALA A N 1
ATOM 635 C CA . ALA A 1 84 ? -0.437 9.815 2.185 1.00 96.69 84 ALA A CA 1
ATOM 636 C C . ALA A 1 84 ? 0.608 10.605 2.982 1.00 96.69 84 ALA A C 1
ATOM 638 O O . ALA A 1 84 ? 1.569 11.107 2.398 1.00 96.69 84 ALA A O 1
ATOM 639 N N . GLU A 1 85 ? 0.450 10.679 4.304 1.00 96.38 85 GLU A N 1
ATOM 640 C CA . GLU A 1 85 ? 1.364 11.398 5.192 1.00 96.38 85 GLU A CA 1
ATOM 641 C C . GLU A 1 85 ? 2.736 10.714 5.297 1.00 96.38 85 GLU A C 1
ATOM 643 O O . GLU A 1 85 ? 3.760 11.396 5.300 1.00 96.38 85 GLU A O 1
ATOM 648 N N . ARG A 1 86 ? 2.775 9.376 5.395 1.00 96.25 86 ARG A N 1
ATOM 649 C CA . ARG A 1 86 ? 3.983 8.661 5.864 1.00 96.25 86 ARG A CA 1
ATOM 650 C C . ARG A 1 86 ? 4.553 7.620 4.910 1.00 96.25 86 ARG A C 1
ATOM 652 O O . ARG A 1 86 ? 5.712 7.242 5.052 1.00 96.25 86 ARG A O 1
ATOM 659 N N . TYR A 1 87 ? 3.764 7.140 3.956 1.00 96.88 87 TYR A N 1
ATOM 660 C CA . TYR A 1 87 ? 4.115 5.986 3.123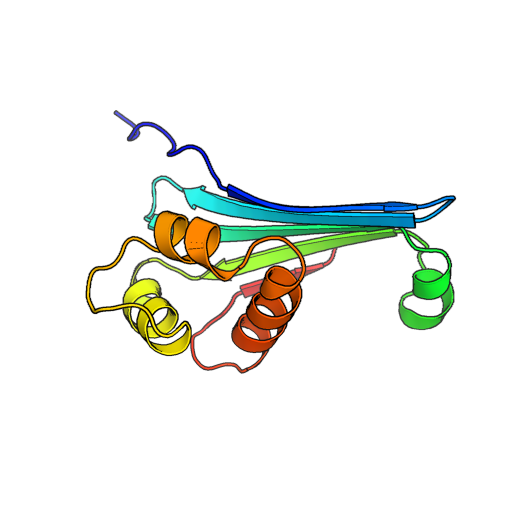 1.00 96.88 87 TYR A CA 1
ATOM 661 C C . TYR A 1 87 ? 4.224 6.338 1.632 1.00 96.88 87 TYR A C 1
ATOM 663 O O . TYR A 1 87 ? 4.099 5.467 0.770 1.00 96.88 87 TYR A O 1
ATOM 671 N N . THR A 1 88 ? 4.497 7.607 1.322 1.00 96.06 88 THR A N 1
ATOM 672 C CA . THR A 1 88 ? 4.827 8.079 -0.029 1.00 96.06 88 THR A CA 1
ATOM 673 C C . THR A 1 88 ? 6.346 8.106 -0.255 1.00 96.06 88 THR A C 1
ATOM 675 O O . THR A 1 88 ? 7.132 8.190 0.691 1.00 96.06 88 THR A O 1
ATOM 678 N N . GLY A 1 89 ? 6.787 7.992 -1.512 1.00 93.75 89 GLY A N 1
ATOM 679 C CA . GLY A 1 89 ? 8.212 7.968 -1.865 1.00 93.75 89 GLY A CA 1
ATOM 680 C C . GLY A 1 89 ? 8.943 6.791 -1.211 1.00 93.75 89 GLY A C 1
ATOM 681 O O . GLY A 1 89 ? 8.473 5.655 -1.283 1.00 93.75 89 GLY A O 1
ATOM 682 N N . GLU A 1 90 ? 10.060 7.055 -0.527 1.00 92.19 90 GLU A N 1
ATOM 683 C CA . GLU A 1 90 ? 10.828 6.025 0.194 1.00 92.19 9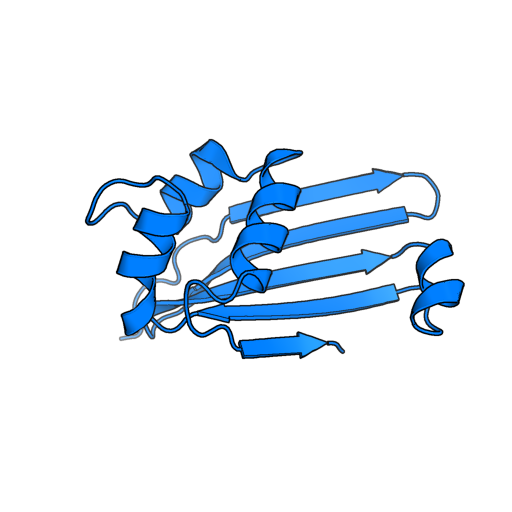0 GLU A CA 1
ATOM 684 C C . GLU A 1 90 ? 9.993 5.286 1.258 1.00 92.19 90 GLU A C 1
ATOM 686 O O . GLU A 1 90 ? 10.181 4.087 1.470 1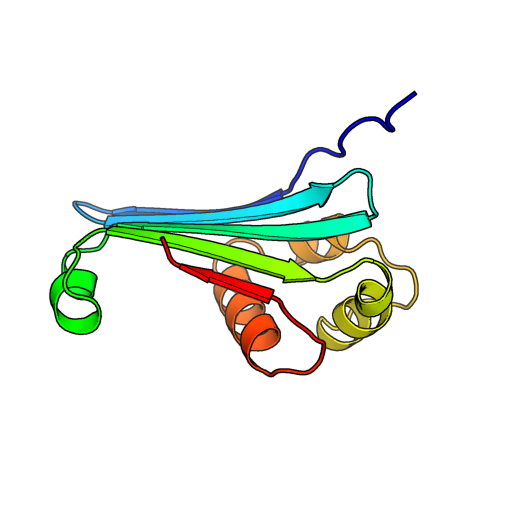.00 92.19 90 GLU A O 1
ATOM 691 N N . GLY A 1 91 ? 9.002 5.948 1.869 1.00 94.38 91 GLY A N 1
ATOM 692 C CA . GLY A 1 91 ? 8.108 5.318 2.845 1.00 94.38 91 GLY A CA 1
ATOM 693 C C . GLY A 1 91 ? 7.288 4.161 2.258 1.00 94.38 91 GLY A C 1
ATOM 694 O O . GLY A 1 91 ? 6.928 3.224 2.970 1.00 94.38 91 GLY A O 1
ATOM 695 N N . SER A 1 92 ? 7.045 4.152 0.944 1.00 95.19 92 SER A N 1
ATOM 696 C CA . SER A 1 92 ? 6.272 3.091 0.279 1.00 95.19 92 SER A CA 1
ATOM 697 C C . SER A 1 92 ? 6.927 1.703 0.385 1.00 95.19 92 SER A C 1
ATOM 699 O O . SER A 1 92 ? 6.236 0.678 0.423 1.00 95.19 92 SER A O 1
ATOM 701 N N . TYR A 1 93 ? 8.256 1.645 0.512 1.00 93.25 93 TYR A N 1
ATOM 702 C CA . TYR A 1 93 ? 8.997 0.397 0.705 1.00 93.25 93 TYR A CA 1
ATOM 703 C C . TYR A 1 93 ? 8.725 -0.220 2.088 1.00 93.25 93 TYR A C 1
ATOM 705 O O . TYR A 1 93 ? 8.604 -1.444 2.208 1.00 93.25 93 TYR A O 1
ATOM 713 N N . GLU A 1 94 ? 8.546 0.615 3.118 1.00 94.81 94 GLU A N 1
ATOM 714 C CA . GLU A 1 94 ? 8.149 0.180 4.461 1.00 94.81 94 GLU A CA 1
ATOM 715 C C . GLU A 1 94 ? 6.728 -0.393 4.469 1.00 94.81 94 GLU A C 1
ATOM 717 O O . GLU A 1 94 ? 6.499 -1.452 5.060 1.00 94.81 94 GLU A O 1
ATOM 722 N N . LEU A 1 95 ? 5.787 0.224 3.741 1.00 95.56 95 LEU A N 1
ATOM 723 C CA . LEU A 1 95 ? 4.420 -0.296 3.621 1.00 95.56 95 LEU A CA 1
ATOM 724 C C . LEU A 1 95 ? 4.414 -1.725 3.069 1.00 95.56 95 LEU A C 1
ATOM 726 O O . LEU A 1 95 ? 3.766 -2.610 3.631 1.00 95.56 95 LEU A O 1
ATOM 730 N N . LYS A 1 96 ? 5.171 -1.978 1.992 1.00 90.88 96 LYS A N 1
ATOM 731 C CA . LYS A 1 96 ? 5.283 -3.324 1.411 1.00 90.88 96 LYS A CA 1
ATOM 732 C C . LYS A 1 96 ? 5.839 -4.321 2.431 1.00 90.88 96 LYS A C 1
ATOM 734 O O . LYS A 1 96 ? 5.379 -5.461 2.471 1.00 90.88 96 LYS A O 1
ATOM 739 N N . ARG A 1 97 ? 6.783 -3.921 3.291 1.00 92.56 97 ARG A N 1
ATOM 740 C CA . ARG A 1 97 ? 7.298 -4.786 4.367 1.00 92.56 97 ARG A CA 1
ATOM 741 C C . ARG A 1 97 ? 6.218 -5.113 5.400 1.00 92.56 97 ARG A C 1
ATOM 743 O O . ARG A 1 97 ? 6.059 -6.288 5.729 1.00 92.56 97 ARG A O 1
ATOM 750 N N . VAL A 1 98 ? 5.453 -4.120 5.859 1.00 95.00 98 VAL A N 1
ATOM 751 C CA . VAL A 1 98 ? 4.354 -4.317 6.826 1.00 95.00 98 VAL A CA 1
ATOM 752 C C . VAL A 1 98 ? 3.267 -5.231 6.254 1.00 95.00 98 VAL A C 1
ATOM 754 O O . VAL A 1 98 ? 2.864 -6.187 6.907 1.00 95.00 98 VAL A O 1
ATOM 757 N N . LEU A 1 99 ? 2.852 -5.033 5.001 1.00 94.50 99 LEU A N 1
ATOM 758 C CA . LEU A 1 99 ? 1.845 -5.894 4.362 1.00 94.50 99 LEU A CA 1
ATOM 759 C C . LEU A 1 99 ? 2.308 -7.357 4.225 1.00 94.50 99 LEU A C 1
ATOM 761 O O . LEU A 1 99 ? 1.488 -8.272 4.229 1.00 94.50 99 LEU A O 1
ATOM 765 N N . ASN A 1 100 ? 3.619 -7.609 4.148 1.00 92.12 100 ASN A N 1
ATOM 766 C CA . ASN A 1 100 ? 4.173 -8.966 4.101 1.00 92.12 100 ASN A CA 1
ATOM 767 C C . ASN A 1 100 ? 4.482 -9.566 5.490 1.00 92.12 100 ASN A C 1
ATOM 769 O O . ASN A 1 100 ? 4.756 -10.765 5.569 1.00 92.12 100 ASN A O 1
ATOM 773 N N . SER A 1 101 ? 4.432 -8.792 6.582 1.00 91.62 101 SER A N 1
ATOM 774 C CA . SER A 1 101 ? 4.801 -9.263 7.931 1.00 91.62 101 SER A CA 1
ATOM 775 C C . SER A 1 101 ? 3.724 -10.114 8.616 1.00 91.62 101 SER A C 1
ATOM 777 O O . SER A 1 101 ? 3.981 -10.690 9.671 1.00 91.62 101 SER A O 1
ATOM 779 N N . ARG A 1 102 ? 2.537 -10.242 8.000 1.00 88.75 102 ARG A N 1
ATOM 780 C CA . ARG A 1 102 ? 1.372 -10.994 8.509 1.00 88.75 102 ARG A CA 1
ATOM 781 C C . ARG A 1 102 ? 0.800 -10.470 9.834 1.00 88.75 102 ARG A C 1
ATOM 783 O O . ARG A 1 102 ? 0.134 -11.221 10.540 1.00 88.75 102 ARG A O 1
ATOM 790 N N . VAL A 1 103 ? 1.012 -9.189 10.150 1.00 91.56 103 VAL A N 1
ATOM 791 C CA . VAL A 1 103 ? 0.354 -8.511 11.290 1.00 91.56 103 VAL A CA 1
ATOM 792 C C . VAL A 1 103 ? -1.171 -8.506 11.167 1.00 91.56 103 VAL A C 1
ATOM 794 O O . VAL A 1 103 ? -1.873 -8.573 12.169 1.00 91.56 103 VAL A O 1
ATOM 797 N N . VAL A 1 104 ? -1.679 -8.489 9.933 1.00 94.38 104 VAL A N 1
ATOM 798 C CA . VAL A 1 104 ? -3.093 -8.668 9.601 1.00 94.38 104 VAL A CA 1
ATOM 799 C C . VAL A 1 104 ? -3.234 -9.653 8.438 1.00 94.38 104 VAL A C 1
ATOM 801 O O . VAL A 1 104 ? -2.274 -9.847 7.684 1.00 94.38 104 VAL A O 1
ATOM 804 N N . PRO A 1 105 ? -4.406 -10.282 8.254 1.00 97.31 105 PRO A N 1
ATOM 805 C CA . PRO A 1 105 ? -4.696 -11.031 7.039 1.00 97.31 105 PRO A CA 1
ATOM 806 C C . PRO A 1 105 ? -4.624 -10.127 5.803 1.00 97.31 105 PRO A C 1
ATOM 808 O O . PRO A 1 105 ? -5.303 -9.103 5.729 1.00 97.31 105 PRO A O 1
ATOM 811 N N . VAL A 1 106 ? -3.803 -10.529 4.833 1.00 97.25 106 VAL A N 1
ATOM 812 C CA . VAL A 1 106 ? -3.625 -9.841 3.551 1.00 97.25 106 VAL A CA 1
ATOM 813 C C . VAL A 1 106 ? -3.819 -10.850 2.428 1.00 97.25 106 VAL A C 1
ATOM 815 O O . VAL A 1 106 ? -3.149 -11.885 2.390 1.00 97.25 106 VAL A O 1
ATOM 818 N N . GLU A 1 107 ? -4.713 -10.542 1.496 1.00 97.06 107 GLU A N 1
ATOM 819 C CA . GLU A 1 107 ? -4.841 -11.294 0.248 1.00 97.06 107 GLU A CA 1
ATOM 820 C C . GLU A 1 107 ? -3.853 -10.725 -0.770 1.00 97.06 107 GLU A C 1
ATOM 822 O O . GLU A 1 107 ? -3.763 -9.509 -0.934 1.00 97.06 107 GLU A O 1
ATOM 827 N N . ARG A 1 108 ? -3.087 -11.594 -1.438 1.00 95.12 108 ARG A N 1
ATOM 828 C CA . ARG A 1 108 ? -2.036 -11.195 -2.381 1.00 95.12 108 ARG A CA 1
ATOM 829 C C . ARG A 1 108 ? -2.258 -11.836 -3.739 1.00 95.12 108 ARG A C 1
ATOM 831 O O . ARG A 1 108 ? -2.368 -13.057 -3.829 1.00 95.12 108 ARG A O 1
ATOM 838 N N . PHE A 1 109 ? -2.194 -11.019 -4.780 1.00 94.06 109 PHE A N 1
ATOM 839 C CA . PHE A 1 109 ? -2.284 -11.446 -6.171 1.00 94.06 109 PHE A CA 1
ATOM 840 C C . PHE A 1 109 ? -1.063 -10.947 -6.944 1.00 94.06 109 PHE A C 1
ATOM 842 O O . PHE A 1 109 ? -0.593 -9.834 -6.704 1.00 94.06 109 PHE A O 1
ATOM 849 N N . LEU A 1 110 ? -0.555 -11.790 -7.839 1.00 92.06 110 LEU A N 1
ATOM 850 C CA . LEU A 1 110 ? 0.524 -11.502 -8.781 1.00 92.06 110 LEU A CA 1
ATOM 851 C C . LEU A 1 110 ? 0.013 -11.908 -10.163 1.00 92.06 110 LEU A C 1
ATOM 853 O O . LEU A 1 110 ? -0.511 -13.019 -10.294 1.00 92.06 110 LEU A O 1
ATOM 857 N N . TYR A 1 111 ? 0.144 -11.022 -11.143 1.00 86.25 111 TYR A N 1
ATOM 858 C CA . TYR A 1 111 ? -0.363 -11.210 -12.502 1.00 86.25 111 TYR A CA 1
ATOM 859 C C . TYR A 1 111 ? 0.790 -11.442 -13.504 1.00 86.25 111 TYR A C 1
ATOM 861 O O . TYR A 1 111 ? 1.919 -10.940 -13.299 1.00 86.25 111 TYR A O 1
#

pLDDT: mean 91.48, std 12.04, range [36.59, 98.0]

Mean predicted aligned error: 4.45 Å

Solvent-accessible surface area (backbone atoms only — not comparable to full-atom values): 6229 Å² total; per-residue (Å²): 132,85,69,81,75,58,85,55,41,78,24,35,81,49,77,53,96,80,33,37,40,39,29,36,36,35,49,52,90,81,49,29,39,39,38,38,34,39,43,32,29,70,70,38,32,83,78,71,75,34,44,55,42,42,37,37,40,38,34,50,44,94,44,44,67,62,45,32,49,75,71,74,42,59,92,87,57,54,63,65,60,53,39,60,76,59,25,35,58,80,32,32,61,55,50,57,50,55,64,70,67,60,84,46,81,60,51,78,49,77,99

Sequence (111 aa):
MAAPKRPGVVLRSERSPGQYHSMRAHVDDEGTLHVEGEDVDPLLDSFVGKGEVEWSYKVRAEHLPALVEALGGEPGADVIDLLAERYTGEGSYELKRVLNSRVVPVERFLY

Organism: NCBI:txid2126555